Protein AF-A0AAQ3WRI7-F1 (afdb_monomer)

Foldseek 3Di:
DDPVVVVVLVVVLVVLVVCLVPQADDVPDALVNSLVVLCVSQVVNVVSVNHDQQLRSQVSSLVRDDPLQVVLSVCCVPPHDSSPDGSVNVSVSSNVSVVVVPPDD

Radius of gyration: 16.07 Å; Cα contacts (8 Å, |Δi|>4): 73; chains: 1; bounding box: 44×30×45 Å

Solvent-accessible surface area (backbone atoms only — not comparable to full-atom values): 6232 Å² total; per-residue (Å²): 136,59,75,65,60,58,50,54,52,53,52,51,51,56,50,50,51,52,52,58,71,67,53,62,72,59,90,92,60,51,61,64,63,50,48,54,55,50,51,51,52,51,50,54,36,33,76,74,72,46,75,76,54,55,37,60,51,37,52,50,52,58,72,34,54,57,77,91,51,41,73,63,46,53,50,43,74,74,74,48,67,56,76,81,41,47,67,66,58,52,41,53,55,54,42,61,49,51,62,66,71,49,72,85,126

InterPro domains:
  IPR061502 Copia/RE1/RE2-like, N-terminal domain [PF14223] (9-101)

Sequence (105 aa):
MRLGDDRVKKARVQQLRREYEALKFRDGEKVEDFALRLQALVSELGALGKKMDDEEVVGKYLRAAPKRLEPVVVSMETLLDLSELTIEDVTGRLRAYEDRLVPSA

Secondary structure (DSSP, 8-state):
--HHHHHHHHHHHHHHHHHHHT--PPTT--HHHHHHHHHHHHHHHHHTT----HHHHHHHHHHHS-GGGHHHHHHHHHHS-GGG--HHHHHHHHHHHHHHHS---

Mean predicted aligned error: 4.35 Å

Nearest PDB structures (foldseek):
  7nlg-assembly2_C-2  TM=8.253E-01  e=4.747E-02  Saccharomyces cerevisiae
  7nli-assembly1_B  TM=8.162E-01  e=4.747E-02  Saccharomyces cerevisiae
  8fjg-assembly1_A  TM=2.876E-01  e=1.891E+00  synthetic construct

Organism: NCBI:txid547442

Structure (mmCIF, N/CA/C/O backbone):
data_AF-A0AAQ3WRI7-F1
#
_entry.id   AF-A0AAQ3WRI7-F1
#
loop_
_atom_site.group_PDB
_atom_site.id
_atom_site.type_symbol
_atom_site.label_atom_id
_atom_site.label_alt_id
_atom_site.label_comp_id
_atom_site.label_asym_id
_atom_site.label_entity_id
_atom_site.label_seq_id
_atom_si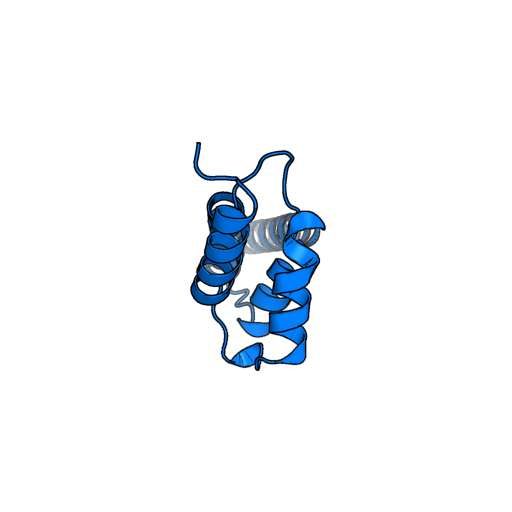te.pdbx_PDB_ins_code
_atom_site.Cartn_x
_atom_site.Cartn_y
_atom_site.Cartn_z
_atom_site.occupancy
_atom_site.B_iso_or_equiv
_atom_site.auth_seq_id
_atom_site.auth_comp_id
_atom_site.auth_asym_id
_atom_site.auth_atom_id
_atom_site.pdbx_PDB_model_num
ATOM 1 N N . MET A 1 1 ? -17.524 6.678 28.419 1.00 57.56 1 MET A N 1
ATOM 2 C CA . MET A 1 1 ? -17.271 7.090 27.020 1.00 57.56 1 MET A CA 1
ATOM 3 C C . MET A 1 1 ? -18.280 8.165 26.652 1.00 57.56 1 MET A C 1
ATOM 5 O O . MET A 1 1 ? -19.462 7.976 26.918 1.00 57.56 1 MET A O 1
ATOM 9 N N . ARG A 1 2 ? -17.825 9.327 26.168 1.00 66.19 2 ARG A N 1
ATOM 10 C CA . ARG A 1 2 ? -18.704 10.435 25.770 1.00 66.19 2 ARG A CA 1
ATOM 11 C C . ARG A 1 2 ? -19.180 10.160 24.344 1.00 66.19 2 ARG A C 1
ATOM 13 O O . ARG A 1 2 ? -18.359 10.001 23.453 1.00 66.19 2 ARG A O 1
ATOM 20 N N . LEU A 1 3 ? -20.492 10.144 24.117 1.00 69.50 3 LEU A N 1
ATOM 21 C CA . LEU A 1 3 ? -21.116 9.894 22.805 1.00 69.50 3 LEU A CA 1
ATOM 22 C C . LEU A 1 3 ? -20.567 10.779 21.660 1.00 69.50 3 LEU A C 1
ATOM 24 O O . LEU A 1 3 ? -20.680 10.408 20.493 1.00 69.50 3 LEU A O 1
ATOM 28 N N . GLY A 1 4 ? -19.983 11.941 21.979 1.00 74.81 4 GLY A N 1
ATOM 29 C CA . GLY A 1 4 ? -19.288 12.808 21.022 1.00 74.81 4 GLY A CA 1
ATOM 30 C C . GLY A 1 4 ? -17.986 12.205 20.482 1.00 74.81 4 GLY A C 1
ATOM 31 O O . GLY A 1 4 ? -17.785 12.202 19.269 1.00 74.81 4 GLY A O 1
ATOM 32 N N . ASP A 1 5 ? -17.159 11.616 21.348 1.00 79.19 5 ASP A N 1
ATOM 33 C CA . ASP A 1 5 ? -15.859 11.035 20.982 1.00 79.19 5 ASP A CA 1
ATOM 34 C C . ASP A 1 5 ? -16.043 9.833 20.038 1.00 79.19 5 ASP A C 1
ATOM 36 O O . ASP A 1 5 ? -15.338 9.692 19.036 1.00 79.19 5 ASP A O 1
ATOM 40 N N . ASP A 1 6 ? -17.074 9.018 20.282 1.00 84.62 6 ASP A N 1
ATOM 41 C CA . ASP A 1 6 ? -17.407 7.865 19.438 1.00 84.62 6 ASP A CA 1
ATOM 42 C C . ASP A 1 6 ? -17.902 8.278 18.044 1.00 84.62 6 ASP A C 1
ATOM 44 O O . ASP A 1 6 ? -17.621 7.599 17.051 1.00 84.62 6 ASP A O 1
ATOM 48 N N . ARG A 1 7 ? -18.637 9.394 17.938 1.00 87.00 7 ARG A N 1
ATOM 49 C CA . ARG A 1 7 ? -19.089 9.932 16.644 1.00 87.00 7 ARG A CA 1
ATOM 50 C C . ARG A 1 7 ? -17.920 10.485 15.835 1.00 87.00 7 ARG A C 1
ATOM 52 O O . ARG A 1 7 ? -17.833 10.187 14.645 1.00 87.00 7 ARG A O 1
ATOM 59 N N . VAL A 1 8 ? -17.007 11.216 16.477 1.00 90.75 8 VAL A N 1
ATOM 60 C CA . VAL A 1 8 ? -15.789 11.737 15.833 1.00 90.75 8 VAL A CA 1
ATOM 61 C C . VAL A 1 8 ? -14.910 10.586 15.343 1.00 90.75 8 VAL A C 1
ATOM 63 O O . VAL A 1 8 ? -14.516 10.568 14.177 1.00 90.75 8 VAL A O 1
ATOM 66 N N . LYS A 1 9 ? -14.692 9.562 16.180 1.00 91.25 9 LYS A N 1
ATOM 67 C CA . LYS A 1 9 ? -13.939 8.359 15.798 1.00 91.25 9 LYS A CA 1
ATOM 68 C C . LYS A 1 9 ? -14.550 7.658 14.583 1.00 91.25 9 LYS A C 1
ATOM 70 O O . LYS A 1 9 ? -13.836 7.316 13.642 1.00 91.25 9 LYS A O 1
ATOM 75 N N . LYS A 1 10 ? -15.874 7.464 14.569 1.00 92.62 10 LYS A N 1
ATOM 76 C CA . LYS A 1 10 ? -16.579 6.850 13.429 1.00 92.62 10 LYS A CA 1
ATOM 77 C C . LYS A 1 10 ? -16.438 7.677 12.152 1.00 92.62 10 LYS A C 1
ATOM 79 O O . LYS A 1 10 ? -16.177 7.097 11.102 1.00 92.62 10 LYS A O 1
ATOM 84 N N . ALA A 1 11 ? -16.580 8.999 12.236 1.00 95.00 11 ALA A N 1
ATOM 85 C CA . ALA A 1 11 ? -16.403 9.884 11.087 1.00 95.00 11 ALA A CA 1
ATOM 86 C C . ALA A 1 11 ? -14.976 9.793 10.522 1.00 95.00 11 ALA A C 1
ATOM 88 O O . ALA A 1 11 ? -14.813 9.633 9.312 1.00 95.00 11 ALA A O 1
ATOM 89 N N . ARG A 1 12 ? -13.956 9.784 11.393 1.00 95.88 12 ARG A N 1
ATOM 90 C CA . ARG A 1 12 ? -12.553 9.649 10.978 1.00 95.88 12 ARG A CA 1
ATOM 91 C C . ARG A 1 12 ? -12.277 8.314 10.290 1.00 95.88 12 ARG A C 1
ATOM 93 O O . ARG A 1 12 ? -11.683 8.303 9.219 1.00 95.88 12 ARG A O 1
ATOM 100 N N . VAL A 1 13 ? -12.775 7.200 10.836 1.00 96.31 13 VAL A N 1
ATOM 101 C CA . VAL A 1 13 ? -12.651 5.878 10.191 1.00 96.31 13 VAL A CA 1
ATOM 102 C C . VAL A 1 13 ? -13.276 5.874 8.794 1.00 96.31 13 VAL A C 1
ATOM 104 O O . VAL A 1 13 ? -12.701 5.317 7.864 1.00 96.31 13 VAL A O 1
ATOM 107 N N . GLN A 1 14 ? -14.453 6.483 8.626 1.00 96.00 14 GLN A N 1
ATOM 108 C CA . GLN A 1 14 ? -15.119 6.539 7.321 1.00 96.00 14 GLN A CA 1
ATOM 109 C C . GLN A 1 14 ? -14.354 7.405 6.318 1.00 96.00 14 GLN A C 1
ATOM 111 O O . GLN A 1 14 ? -14.278 7.049 5.145 1.00 96.00 14 GLN A O 1
ATOM 116 N N . GLN A 1 15 ? -13.762 8.512 6.768 1.00 97.69 15 GLN A N 1
ATOM 117 C CA . GLN A 1 15 ? -12.881 9.327 5.937 1.00 97.69 15 GLN A CA 1
ATOM 118 C C . GLN A 1 15 ? -11.652 8.528 5.481 1.00 97.69 15 GLN A C 1
ATOM 120 O O . GLN A 1 15 ? -11.409 8.436 4.283 1.00 97.69 15 GLN A O 1
ATOM 125 N N . LEU A 1 16 ? -10.931 7.894 6.409 1.00 97.44 16 LEU A N 1
ATOM 126 C CA . LEU A 1 16 ? -9.725 7.122 6.094 1.00 97.44 16 LEU A CA 1
ATOM 127 C C . LEU A 1 16 ? -10.005 5.952 5.153 1.00 97.44 16 LEU A C 1
ATOM 129 O O . LEU A 1 16 ? -9.215 5.685 4.258 1.00 97.44 16 LEU A O 1
ATOM 133 N N . ARG A 1 17 ? -11.160 5.291 5.295 1.00 95.94 17 ARG A N 1
ATOM 134 C CA . ARG A 1 17 ? -11.599 4.267 4.337 1.00 95.94 17 ARG A CA 1
ATOM 135 C C . ARG A 1 17 ? -11.753 4.832 2.929 1.00 95.94 17 ARG A C 1
ATOM 137 O O . ARG A 1 17 ? -11.317 4.202 1.979 1.00 95.94 17 ARG A O 1
ATOM 144 N N . ARG A 1 18 ? -12.335 6.025 2.780 1.00 97.31 18 ARG A N 1
ATOM 145 C CA . ARG A 1 18 ? -12.449 6.677 1.464 1.00 97.31 18 ARG A CA 1
ATOM 146 C C . ARG A 1 18 ? -11.082 7.048 0.898 1.00 97.31 18 ARG A C 1
ATOM 148 O O . ARG A 1 18 ? -10.875 6.888 -0.298 1.00 97.31 18 ARG A O 1
ATOM 155 N N . GLU A 1 19 ? -10.167 7.524 1.739 1.00 97.44 19 GLU A N 1
ATOM 156 C CA . GLU A 1 19 ? -8.792 7.841 1.335 1.00 97.44 19 GLU A CA 1
ATOM 157 C C . GLU A 1 19 ? -8.024 6.584 0.906 1.00 97.44 19 GLU A C 1
ATOM 159 O O . GLU A 1 19 ? -7.358 6.607 -0.126 1.00 97.44 19 GLU A O 1
ATOM 164 N N . TYR A 1 20 ? -8.185 5.478 1.635 1.00 96.75 20 TYR A N 1
ATOM 165 C CA . TYR A 1 20 ? -7.644 4.170 1.273 1.00 96.75 20 TYR A CA 1
ATOM 166 C C . TYR A 1 20 ? -8.223 3.671 -0.055 1.00 96.75 20 TYR A C 1
ATOM 168 O O . TYR A 1 20 ? -7.474 3.298 -0.955 1.00 96.75 20 TYR A O 1
ATOM 176 N N . GLU A 1 21 ? -9.543 3.733 -0.245 1.00 94.94 21 GLU A N 1
ATOM 177 C CA . GLU A 1 21 ? -10.161 3.299 -1.501 1.00 94.94 21 GLU A CA 1
ATOM 178 C C . GLU A 1 21 ? -9.744 4.158 -2.696 1.00 94.94 21 GLU A C 1
ATOM 180 O O . GLU A 1 21 ? -9.458 3.627 -3.770 1.00 94.94 21 GLU A O 1
ATOM 185 N N . ALA A 1 22 ? -9.627 5.470 -2.505 1.00 96.19 22 ALA A N 1
ATOM 186 C CA . ALA A 1 22 ? -9.168 6.398 -3.533 1.00 96.19 22 ALA A CA 1
ATOM 187 C C . ALA A 1 22 ? -7.641 6.396 -3.728 1.00 96.19 22 ALA A C 1
ATOM 189 O O . ALA A 1 22 ? -7.140 7.110 -4.605 1.00 96.19 22 ALA A O 1
ATOM 190 N N . LEU A 1 23 ? -6.894 5.634 -2.920 1.00 97.06 23 LEU A N 1
ATOM 191 C CA . LEU A 1 23 ? -5.442 5.599 -2.977 1.00 97.06 23 LEU A CA 1
ATOM 192 C C . LEU A 1 23 ? -4.983 5.083 -4.340 1.00 97.06 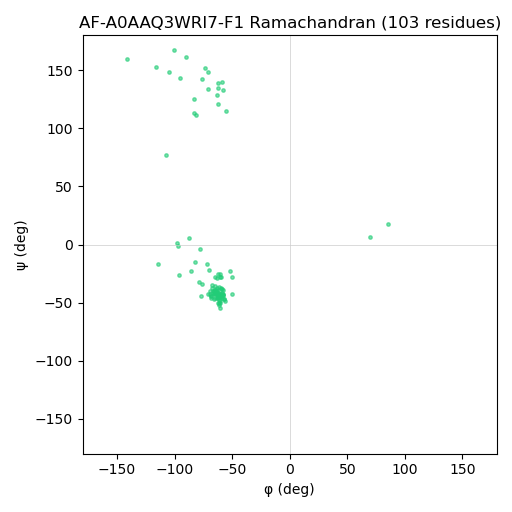23 LEU A C 1
ATOM 194 O O . LEU A 1 23 ? -5.297 3.967 -4.749 1.00 97.06 23 LEU A O 1
ATOM 198 N N . LYS A 1 24 ? -4.208 5.919 -5.023 1.00 95.94 24 LYS A N 1
ATOM 199 C CA . LYS A 1 24 ? -3.606 5.637 -6.322 1.00 95.94 24 LYS A CA 1
ATOM 200 C C . LYS A 1 24 ? -2.204 6.220 -6.386 1.00 95.94 24 LYS A C 1
ATOM 202 O O . LYS A 1 24 ? -1.868 7.123 -5.604 1.00 95.94 24 LYS A O 1
ATOM 207 N N . PHE A 1 25 ? -1.406 5.690 -7.301 1.00 97.06 25 PHE A N 1
ATOM 208 C CA . PHE A 1 25 ? -0.134 6.299 -7.649 1.00 97.06 25 PHE A CA 1
ATOM 209 C C . PHE A 1 25 ? -0.366 7.692 -8.235 1.00 97.06 25 PHE A C 1
ATOM 211 O O . PHE A 1 25 ? -1.314 7.916 -8.996 1.00 97.06 25 PHE A O 1
ATOM 218 N N . ARG A 1 26 ? 0.484 8.635 -7.841 1.00 95.50 26 ARG A N 1
ATOM 219 C CA . ARG A 1 26 ? 0.550 9.977 -8.426 1.00 95.50 26 ARG A CA 1
ATOM 220 C C . ARG A 1 26 ? 1.537 9.970 -9.595 1.00 95.50 26 ARG A C 1
ATOM 222 O O . ARG A 1 26 ? 2.388 9.086 -9.701 1.00 95.50 26 ARG A O 1
ATOM 229 N N . ASP A 1 27 ? 1.437 10.966 -10.467 1.00 91.69 27 ASP A N 1
ATOM 230 C CA . ASP A 1 27 ? 2.363 11.096 -11.592 1.00 91.69 27 ASP A CA 1
ATOM 231 C C . ASP A 1 27 ? 3.795 11.316 -11.088 1.00 91.69 27 ASP A C 1
ATOM 233 O O . ASP A 1 27 ? 4.039 12.173 -10.239 1.00 91.69 27 ASP A O 1
ATOM 237 N N . GLY A 1 28 ? 4.735 10.513 -11.594 1.00 89.88 28 GLY A N 1
ATOM 238 C CA . GLY A 1 28 ? 6.147 10.563 -11.196 1.00 89.88 28 GLY A CA 1
ATOM 239 C C . GLY A 1 28 ? 6.439 10.078 -9.773 1.00 89.88 28 GLY A C 1
ATOM 240 O O . GLY A 1 28 ? 7.569 10.204 -9.312 1.00 89.88 28 GLY A O 1
ATOM 241 N N . GLU A 1 29 ? 5.449 9.533 -9.068 1.00 94.81 29 GLU A N 1
ATOM 242 C CA . GLU A 1 29 ? 5.644 9.012 -7.721 1.00 94.81 29 GLU A CA 1
ATOM 243 C C . GLU A 1 29 ? 6.473 7.726 -7.721 1.00 94.81 29 GLU A C 1
ATOM 245 O O . GLU A 1 29 ? 6.204 6.800 -8.501 1.00 94.81 29 GLU A O 1
ATOM 250 N N . LYS A 1 30 ? 7.450 7.681 -6.810 1.00 94.44 30 LYS A N 1
ATOM 251 C CA . LYS A 1 30 ? 8.284 6.508 -6.556 1.00 94.44 30 LYS A CA 1
ATOM 252 C C . LYS A 1 30 ? 7.511 5.439 -5.800 1.00 94.44 30 LYS A C 1
ATOM 254 O O . LYS A 1 30 ? 6.599 5.734 -5.023 1.00 94.44 30 LYS A O 1
ATOM 259 N N . VAL A 1 31 ? 7.902 4.186 -5.996 1.00 96.81 31 VAL A N 1
ATOM 260 C CA . VAL A 1 31 ? 7.248 3.046 -5.342 1.00 96.81 31 VAL A CA 1
ATOM 261 C C . VAL A 1 31 ? 7.308 3.135 -3.816 1.00 96.81 31 VAL A C 1
ATOM 263 O O . VAL A 1 31 ? 6.311 2.833 -3.161 1.00 96.81 31 VAL A O 1
ATOM 266 N N . GLU A 1 32 ? 8.411 3.627 -3.250 1.00 96.44 32 GLU A N 1
ATOM 267 C CA . GLU A 1 32 ? 8.583 3.800 -1.806 1.00 96.44 32 GLU A CA 1
ATOM 268 C C . GLU A 1 32 ? 7.685 4.904 -1.247 1.00 96.44 32 GLU A C 1
ATOM 270 O O . GLU A 1 32 ? 7.084 4.734 -0.187 1.00 96.44 32 GLU A O 1
ATOM 275 N N . ASP A 1 33 ? 7.535 6.013 -1.976 1.00 97.50 33 ASP A N 1
ATOM 276 C CA . ASP A 1 33 ? 6.659 7.114 -1.564 1.00 97.50 33 ASP A CA 1
ATOM 277 C C . ASP A 1 33 ? 5.198 6.650 -1.502 1.00 97.50 33 ASP A C 1
ATOM 279 O O . ASP A 1 33 ? 4.465 6.979 -0.564 1.00 97.50 33 ASP A O 1
ATOM 283 N N . PHE A 1 34 ? 4.771 5.830 -2.469 1.00 98.12 34 PHE A N 1
ATOM 284 C CA . PHE A 1 34 ? 3.451 5.208 -2.428 1.00 98.12 34 PHE A CA 1
ATOM 285 C C . PHE A 1 34 ? 3.305 4.257 -1.228 1.00 98.12 34 PHE A C 1
ATOM 287 O O . PHE A 1 34 ? 2.302 4.338 -0.511 1.00 98.12 34 PHE A O 1
ATOM 294 N N . ALA A 1 35 ? 4.298 3.392 -0.982 1.00 98.06 35 ALA A N 1
ATOM 295 C CA . ALA A 1 35 ? 4.287 2.442 0.133 1.00 98.06 35 ALA A CA 1
ATOM 296 C C . ALA A 1 35 ? 4.140 3.147 1.489 1.00 98.06 35 ALA A C 1
ATOM 298 O O . ALA A 1 35 ? 3.307 2.747 2.303 1.00 98.06 35 ALA A O 1
ATOM 299 N N . LEU A 1 36 ? 4.865 4.252 1.698 1.00 98.19 36 LEU A N 1
ATOM 300 C CA . LEU A 1 36 ? 4.777 5.060 2.917 1.00 98.19 36 LEU A CA 1
ATOM 301 C C . L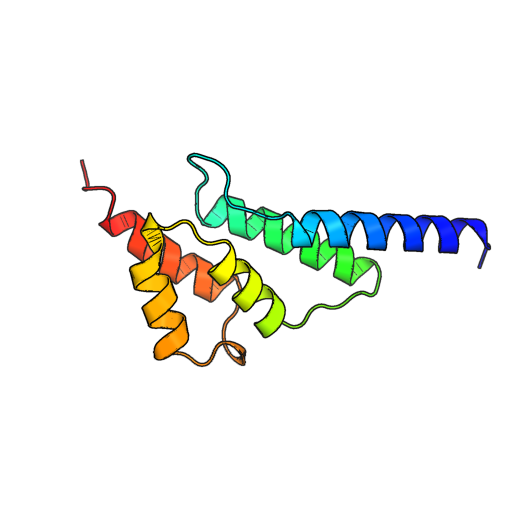EU A 1 36 ? 3.368 5.627 3.134 1.00 98.19 36 LEU A C 1
ATOM 303 O O . LEU A 1 36 ? 2.846 5.596 4.250 1.00 98.19 36 LEU A O 1
ATOM 307 N N . ARG A 1 37 ? 2.712 6.118 2.073 1.00 98.06 37 ARG A N 1
ATOM 308 C CA . ARG A 1 37 ? 1.332 6.625 2.170 1.00 98.06 37 ARG A CA 1
ATOM 309 C C . ARG A 1 37 ? 0.331 5.516 2.479 1.00 98.06 37 ARG A C 1
ATOM 311 O O . ARG A 1 37 ? -0.585 5.736 3.271 1.00 98.06 37 ARG A O 1
ATOM 318 N N . LEU A 1 38 ? 0.499 4.344 1.868 1.00 98.25 38 LEU A N 1
ATOM 319 C CA . LEU A 1 38 ? -0.330 3.173 2.147 1.00 98.25 38 LEU A CA 1
ATOM 320 C C . LEU A 1 38 ? -0.168 2.723 3.608 1.00 98.25 38 LEU A C 1
ATOM 322 O O . LEU A 1 38 ? -1.165 2.593 4.318 1.00 98.25 38 LEU A O 1
ATOM 326 N N . GLN A 1 39 ? 1.073 2.568 4.077 1.00 97.31 39 GLN A N 1
ATOM 327 C CA . GLN A 1 39 ? 1.387 2.194 5.460 1.00 97.31 39 GLN A CA 1
ATOM 328 C C . GLN A 1 39 ? 0.825 3.193 6.472 1.00 97.31 39 GLN A C 1
ATOM 330 O O . GLN A 1 39 ? 0.268 2.777 7.489 1.00 97.31 39 GLN A O 1
ATOM 335 N N . ALA A 1 40 ? 0.919 4.496 6.195 1.00 97.62 40 ALA A N 1
ATOM 336 C CA . ALA A 1 40 ? 0.356 5.530 7.059 1.00 97.62 40 ALA A CA 1
ATOM 337 C C . ALA A 1 40 ? -1.168 5.387 7.214 1.00 97.62 40 ALA A C 1
ATOM 339 O O . ALA A 1 40 ? -1.675 5.418 8.336 1.00 97.62 40 ALA A O 1
ATOM 340 N N . LEU A 1 41 ? -1.896 5.158 6.113 1.00 97.50 41 LEU A N 1
ATOM 341 C CA . LEU A 1 41 ? -3.350 4.955 6.143 1.00 97.50 41 LEU A CA 1
ATOM 342 C C . LEU A 1 41 ? -3.748 3.686 6.902 1.00 97.50 41 LEU A C 1
ATOM 344 O O . LEU A 1 41 ? -4.649 3.729 7.742 1.00 97.50 41 LEU A O 1
ATOM 348 N N . VAL A 1 42 ? -3.068 2.568 6.634 1.00 96.69 42 VAL A N 1
ATOM 349 C CA . VAL A 1 42 ? -3.318 1.283 7.308 1.00 96.69 42 VAL A CA 1
ATOM 350 C C . VAL A 1 42 ? -3.024 1.394 8.804 1.00 96.69 42 VAL A C 1
ATOM 352 O O . VAL A 1 42 ? -3.818 0.939 9.629 1.00 96.69 42 VAL A O 1
ATOM 355 N N . SER A 1 43 ? -1.936 2.074 9.169 1.00 96.56 43 SER A N 1
ATOM 356 C CA . SER A 1 43 ? -1.555 2.305 10.564 1.00 96.56 43 SER A CA 1
ATOM 357 C C . SER A 1 43 ? -2.571 3.182 11.294 1.00 96.56 43 SER A C 1
ATOM 359 O O . SER A 1 43 ? -2.955 2.872 12.423 1.00 96.56 43 SER A O 1
ATOM 361 N N . GLU A 1 44 ? -3.063 4.250 10.657 1.00 96.69 44 GLU A N 1
ATOM 362 C CA . GLU A 1 44 ? -4.076 5.122 11.256 1.00 96.69 44 GLU A CA 1
ATOM 363 C C . GLU A 1 44 ? -5.423 4.398 11.432 1.00 96.69 44 GLU A C 1
ATOM 365 O O . GLU A 1 44 ? -6.055 4.490 12.489 1.00 96.69 44 GLU A O 1
ATOM 370 N N . LEU A 1 45 ? -5.844 3.606 10.441 1.00 96.31 45 LEU A N 1
ATOM 371 C CA . LEU A 1 45 ? -7.014 2.732 10.561 1.00 96.31 45 LEU A CA 1
ATOM 372 C C . LEU A 1 45 ? -6.842 1.717 11.703 1.00 96.31 45 LEU A C 1
ATOM 374 O O . LEU A 1 45 ? -7.749 1.562 12.532 1.00 96.31 45 LEU A O 1
ATOM 378 N N . GLY A 1 46 ? -5.667 1.091 11.803 1.00 95.88 46 GLY A N 1
ATOM 379 C CA . GLY A 1 46 ? -5.303 0.158 12.867 1.00 95.88 46 GLY A CA 1
ATOM 380 C C . GLY A 1 46 ? -5.374 0.789 14.259 1.00 95.88 46 GLY A C 1
ATOM 381 O O . GLY A 1 46 ? -6.010 0.225 15.154 1.00 95.88 46 GLY A O 1
ATOM 382 N N . ALA A 1 47 ? -4.832 1.999 14.427 1.00 94.94 47 ALA A N 1
ATOM 383 C CA . ALA A 1 47 ? -4.898 2.768 15.674 1.00 94.94 47 ALA A CA 1
ATOM 384 C C . ALA A 1 47 ? -6.345 3.087 16.100 1.00 94.94 47 ALA A C 1
ATOM 386 O O . ALA A 1 47 ? -6.661 3.179 17.289 1.00 94.94 47 ALA A O 1
ATOM 387 N N . LEU A 1 48 ? -7.265 3.192 15.137 1.00 94.31 48 LEU A N 1
ATOM 388 C CA . LEU A 1 48 ? -8.695 3.379 15.387 1.00 94.31 48 LEU A CA 1
ATOM 389 C C . LEU A 1 48 ? -9.463 2.057 15.571 1.00 94.31 48 LEU A C 1
ATOM 391 O O . LEU A 1 48 ? -10.683 2.078 15.770 1.00 94.31 48 LEU A O 1
ATOM 395 N N . GLY A 1 49 ? -8.771 0.917 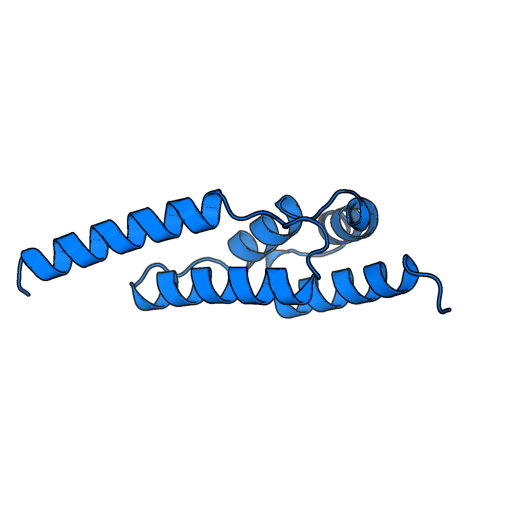15.602 1.00 92.62 49 GLY A N 1
ATOM 396 C CA . GLY A 1 49 ? -9.343 -0.415 15.814 1.00 92.62 49 GLY A CA 1
ATOM 397 C C . GLY A 1 49 ? -9.860 -1.080 14.537 1.00 92.62 49 GLY A C 1
ATOM 398 O O . GLY A 1 49 ? -10.664 -2.008 14.613 1.00 92.62 49 GLY A O 1
ATOM 399 N N . LYS A 1 50 ? -9.446 -0.597 13.362 1.00 92.94 50 LYS A N 1
ATOM 400 C CA . LYS A 1 50 ? -9.700 -1.223 12.060 1.00 92.94 50 LYS A CA 1
ATOM 401 C C . LYS A 1 50 ? -8.407 -1.840 11.542 1.00 92.94 50 LYS A C 1
ATOM 403 O O . LYS A 1 50 ? -7.752 -1.266 10.684 1.00 92.94 50 LYS A O 1
ATOM 408 N N . LYS A 1 51 ? -8.049 -2.998 12.101 1.00 91.94 51 LYS A N 1
ATOM 409 C CA . LYS A 1 51 ? -6.971 -3.822 11.546 1.00 91.94 51 LYS A CA 1
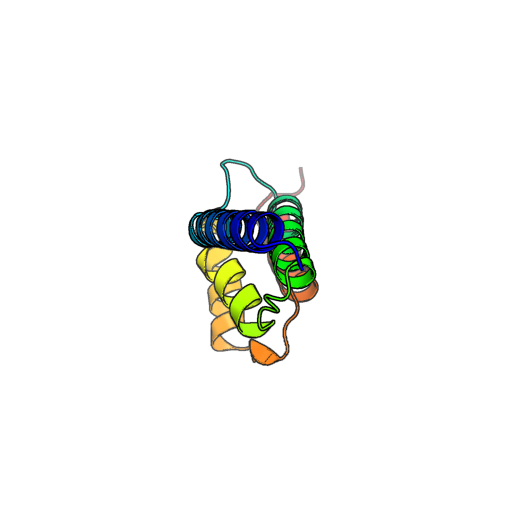ATOM 410 C C . LYS A 1 51 ? -7.363 -4.266 10.139 1.00 91.94 51 LYS A C 1
ATOM 412 O O . LYS A 1 51 ? -8.514 -4.652 9.933 1.00 91.94 51 LYS A O 1
ATOM 417 N N . MET A 1 52 ? -6.418 -4.148 9.221 1.00 92.50 52 MET A N 1
ATOM 418 C CA . MET A 1 52 ? -6.537 -4.632 7.853 1.00 92.50 52 MET A CA 1
ATOM 419 C C . MET A 1 52 ? -5.696 -5.891 7.727 1.00 92.50 52 MET A C 1
ATOM 421 O O . MET A 1 52 ? -4.712 -6.032 8.454 1.00 92.50 52 MET A O 1
ATOM 425 N N . ASP A 1 53 ? -6.133 -6.793 6.864 1.00 94.19 53 ASP A N 1
ATOM 426 C CA . ASP A 1 53 ? -5.383 -7.998 6.553 1.00 94.19 53 ASP A CA 1
ATOM 427 C C . ASP A 1 53 ? -4.207 -7.663 5.623 1.00 94.19 53 ASP A C 1
ATOM 429 O O . ASP A 1 53 ? -4.333 -6.791 4.757 1.00 94.19 53 ASP A O 1
ATOM 433 N N . ASP A 1 54 ? -3.060 -8.314 5.813 1.00 92.88 54 ASP A N 1
ATOM 434 C CA . ASP A 1 54 ? -1.867 -8.026 5.012 1.00 92.88 54 ASP A CA 1
ATOM 435 C C . ASP A 1 54 ? -2.085 -8.396 3.536 1.00 92.88 54 ASP A C 1
ATOM 437 O O . ASP A 1 54 ? -1.693 -7.622 2.660 1.00 92.88 54 ASP A O 1
ATOM 441 N N . GLU A 1 55 ? -2.820 -9.477 3.245 1.00 96.31 55 GLU A N 1
ATOM 442 C CA . GLU A 1 55 ? -3.205 -9.866 1.884 1.00 96.31 55 GLU A CA 1
ATOM 443 C C . GLU A 1 55 ? -4.113 -8.802 1.246 1.00 96.31 55 GLU A C 1
ATOM 445 O O . GLU A 1 55 ? -3.931 -8.419 0.086 1.00 96.31 55 GLU A O 1
ATOM 450 N N . GLU A 1 56 ? -5.067 -8.251 2.012 1.00 95.94 56 GLU A N 1
ATOM 451 C CA . GLU A 1 56 ? -5.947 -7.167 1.549 1.00 95.94 56 GLU A CA 1
ATOM 452 C C . GLU A 1 56 ? -5.128 -5.927 1.160 1.00 95.94 56 GLU A C 1
ATOM 454 O O . GLU A 1 56 ? -5.355 -5.315 0.106 1.00 95.94 56 GLU A O 1
ATOM 459 N N . VAL A 1 57 ? -4.149 -5.572 1.994 1.00 97.31 57 VAL A N 1
ATOM 460 C CA . VAL A 1 57 ? -3.290 -4.405 1.794 1.00 97.31 57 VAL A CA 1
ATOM 461 C C . VAL A 1 57 ? -2.316 -4.607 0.635 1.00 97.31 57 VAL A C 1
ATOM 463 O O . VAL A 1 57 ? -2.176 -3.705 -0.197 1.00 97.31 57 VAL A O 1
ATOM 466 N N . VAL A 1 58 ? -1.698 -5.782 0.523 1.00 97.94 58 VAL A N 1
ATOM 467 C CA . VAL A 1 58 ? -0.854 -6.161 -0.617 1.00 97.94 58 VAL A CA 1
ATOM 468 C C . VAL A 1 58 ? -1.665 -6.144 -1.905 1.00 97.94 58 VAL A C 1
ATOM 470 O O . VAL A 1 58 ? -1.271 -5.487 -2.870 1.00 97.94 58 VAL A O 1
ATOM 473 N N . GLY A 1 59 ? -2.847 -6.759 -1.915 1.00 97.31 59 GLY A N 1
ATOM 474 C CA . GLY A 1 59 ? -3.733 -6.751 -3.073 1.00 97.31 59 GLY A CA 1
ATOM 475 C C . GLY A 1 59 ? -4.140 -5.333 -3.483 1.00 97.31 59 GLY A C 1
ATOM 476 O O . GLY A 1 59 ? -4.195 -5.019 -4.674 1.00 97.31 59 GLY A O 1
ATOM 477 N N . LYS A 1 60 ? -4.387 -4.432 -2.522 1.00 97.38 60 LYS A N 1
ATOM 478 C CA . LYS A 1 60 ? -4.636 -3.013 -2.821 1.00 97.38 60 LYS A CA 1
ATOM 479 C C . LYS A 1 60 ? -3.423 -2.347 -3.464 1.00 97.38 60 LYS A C 1
ATOM 481 O O . LYS A 1 60 ? -3.604 -1.582 -4.412 1.00 97.38 60 LYS A O 1
ATOM 486 N N . TYR A 1 61 ? -2.222 -2.619 -2.960 1.00 98.06 61 TYR A N 1
ATOM 487 C CA . TYR A 1 61 ? -0.982 -2.070 -3.500 1.00 98.06 61 TYR A CA 1
ATOM 488 C C . TYR A 1 61 ? -0.781 -2.507 -4.957 1.00 98.06 61 TYR A C 1
ATOM 490 O O . TYR A 1 61 ? -0.620 -1.657 -5.834 1.00 98.06 61 TYR A O 1
ATOM 498 N N . LEU A 1 62 ? -0.895 -3.806 -5.235 1.00 97.81 62 LEU A N 1
ATOM 499 C CA . LEU A 1 62 ? -0.751 -4.360 -6.581 1.00 97.81 62 LEU A CA 1
ATOM 500 C C . LEU A 1 62 ? -1.792 -3.787 -7.553 1.00 97.81 62 LEU A C 1
ATOM 502 O O . LEU A 1 62 ? -1.423 -3.298 -8.616 1.00 97.81 62 LEU A O 1
ATOM 506 N N . ARG A 1 63 ? -3.069 -3.702 -7.153 1.00 96.69 63 ARG A N 1
ATOM 507 C CA . ARG A 1 63 ? -4.129 -3.085 -7.979 1.00 96.69 63 ARG A CA 1
ATOM 508 C C . ARG A 1 63 ? -3.920 -1.596 -8.254 1.00 96.69 63 ARG A C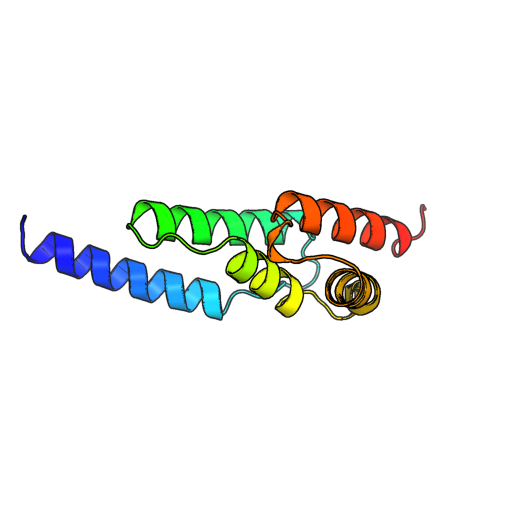 1
ATOM 510 O O . ARG A 1 63 ? -4.428 -1.080 -9.247 1.00 96.69 63 ARG A O 1
ATOM 517 N N . ALA A 1 64 ? -3.252 -0.882 -7.351 1.00 97.06 64 ALA A N 1
ATOM 518 C CA . ALA A 1 64 ? -2.954 0.535 -7.529 1.00 97.06 64 ALA A CA 1
ATOM 519 C C . ALA A 1 64 ? -1.717 0.770 -8.406 1.00 97.06 64 ALA A C 1
ATOM 521 O O . ALA A 1 64 ? -1.511 1.906 -8.847 1.00 97.06 64 ALA A O 1
ATOM 522 N N . ALA A 1 65 ? -0.899 -0.264 -8.635 1.00 96.50 65 ALA A N 1
ATOM 523 C CA . ALA A 1 65 ? 0.363 -0.145 -9.338 1.00 96.50 65 ALA A CA 1
ATOM 524 C C . ALA A 1 65 ? 0.173 0.421 -10.760 1.00 96.50 65 ALA A C 1
ATOM 526 O O . ALA A 1 65 ? -0.780 0.094 -11.470 1.00 96.50 65 ALA A O 1
ATOM 527 N N . PRO A 1 66 ? 1.074 1.308 -11.204 1.00 95.62 6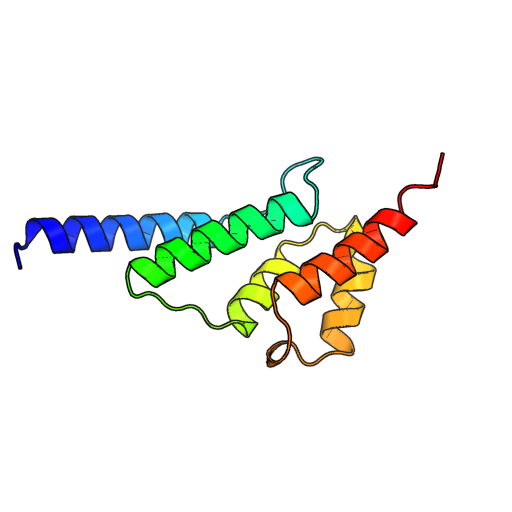6 PRO A N 1
ATOM 528 C CA . PRO A 1 66 ? 1.009 1.901 -12.528 1.00 95.62 66 PRO A CA 1
ATOM 529 C C . PRO A 1 66 ? 1.359 0.868 -13.604 1.00 95.62 66 PRO A C 1
ATOM 531 O O . PRO A 1 66 ? 2.258 0.054 -13.413 1.00 95.62 66 PRO A O 1
ATOM 534 N N . LYS A 1 67 ? 0.757 0.995 -14.797 1.00 94.06 67 LYS A N 1
ATOM 535 C CA . LYS A 1 67 ? 0.949 0.070 -15.937 1.00 94.06 67 LYS A CA 1
ATOM 536 C C . LYS A 1 67 ? 2.408 -0.234 -16.298 1.00 94.06 67 LYS A C 1
ATOM 538 O O . LYS A 1 67 ? 2.695 -1.295 -16.834 1.00 94.06 67 LYS A O 1
ATOM 543 N N . ARG A 1 68 ? 3.342 0.687 -16.031 1.00 93.56 68 ARG A N 1
ATOM 544 C CA . ARG A 1 68 ? 4.778 0.455 -16.277 1.00 93.56 68 ARG A CA 1
ATOM 545 C C . ARG A 1 68 ? 5.349 -0.696 -15.437 1.00 93.56 68 ARG A C 1
ATOM 547 O O . ARG A 1 68 ? 6.332 -1.290 -15.846 1.00 93.56 68 ARG A O 1
ATOM 554 N N . LEU A 1 69 ? 4.743 -0.995 -14.286 1.00 95.94 69 LEU A N 1
ATOM 555 C CA . LEU A 1 69 ? 5.130 -2.074 -13.374 1.00 95.94 69 LEU A CA 1
ATOM 556 C C . LEU A 1 69 ? 4.274 -3.338 -13.570 1.00 95.94 69 LEU A C 1
ATOM 558 O O . LEU A 1 69 ? 4.498 -4.329 -12.882 1.00 95.94 69 LEU A O 1
ATOM 562 N N . GLU A 1 70 ? 3.328 -3.338 -14.514 1.00 96.38 70 GLU A N 1
ATOM 563 C CA . GLU A 1 70 ? 2.418 -4.466 -14.759 1.00 96.38 70 GLU A CA 1
ATOM 564 C C . GLU A 1 70 ? 3.142 -5.819 -14.899 1.00 96.38 70 GLU A C 1
ATOM 566 O O . GLU A 1 70 ? 2.693 -6.789 -14.293 1.00 96.38 70 GLU A O 1
ATOM 571 N N . PRO A 1 71 ? 4.289 -5.935 -15.606 1.00 96.56 71 PRO A N 1
ATOM 572 C CA . PRO A 1 71 ? 4.935 -7.237 -15.769 1.00 96.56 71 PRO A CA 1
ATOM 573 C C . PRO A 1 71 ? 5.413 -7.857 -14.448 1.00 96.56 71 PRO A C 1
ATOM 575 O O . PRO A 1 71 ? 5.309 -9.072 -14.264 1.00 96.56 71 PRO A O 1
ATOM 578 N N . VAL A 1 72 ? 5.921 -7.041 -13.516 1.00 97.38 72 VAL A N 1
ATOM 579 C CA . VAL A 1 72 ? 6.331 -7.529 -12.190 1.00 97.38 72 VAL A CA 1
ATOM 580 C C . VAL A 1 72 ? 5.117 -7.788 -11.297 1.00 97.38 72 VAL A C 1
ATOM 582 O O . VAL A 1 72 ? 5.134 -8.761 -10.550 1.00 97.38 72 VAL A O 1
ATOM 585 N N . VAL A 1 73 ? 4.044 -6.999 -11.426 1.00 98.06 73 VAL A N 1
ATOM 586 C CA . VAL A 1 73 ? 2.769 -7.235 -10.725 1.00 98.06 73 VAL A CA 1
ATOM 587 C C . VAL A 1 73 ? 2.177 -8.587 -11.110 1.00 98.06 73 VAL A C 1
ATOM 589 O O . VAL A 1 73 ? 2.004 -9.432 -10.237 1.00 98.06 73 VAL A O 1
ATOM 592 N N . VAL A 1 74 ? 1.988 -8.845 -12.407 1.00 98.06 74 VAL A N 1
ATOM 593 C CA . VAL A 1 74 ? 1.458 -10.124 -12.910 1.00 98.06 74 VAL A CA 1
ATOM 594 C C . VAL A 1 74 ? 2.334 -11.296 -12.470 1.00 98.06 74 VAL A C 1
ATOM 596 O O . VAL A 1 74 ? 1.824 -12.349 -12.097 1.00 98.06 74 VAL A O 1
ATOM 599 N N . SER A 1 75 ? 3.659 -11.127 -12.470 1.00 97.88 75 SER A N 1
ATOM 600 C CA . SER A 1 75 ? 4.575 -12.170 -11.992 1.00 97.88 75 SER A CA 1
ATOM 601 C C . SER A 1 75 ? 4.370 -12.480 -10.506 1.00 97.88 75 SER A C 1
ATOM 603 O O . SER A 1 75 ? 4.412 -13.643 -10.121 1.00 97.88 75 SER A O 1
ATOM 605 N N . MET A 1 76 ? 4.123 -11.471 -9.666 1.00 97.81 76 MET A N 1
ATOM 606 C CA . MET A 1 76 ? 3.818 -11.690 -8.249 1.00 97.81 76 MET A CA 1
ATOM 607 C C . MET A 1 76 ? 2.459 -12.373 -8.071 1.00 97.81 76 MET A C 1
ATOM 609 O O . MET A 1 76 ? 2.385 -13.364 -7.358 1.00 97.81 76 MET A O 1
ATOM 613 N N . GLU A 1 77 ? 1.418 -11.908 -8.766 1.00 96.75 77 GLU A N 1
ATOM 614 C CA . GLU A 1 77 ? 0.061 -12.471 -8.666 1.00 96.75 77 GLU A CA 1
ATOM 615 C C . GLU A 1 77 ? -0.041 -13.919 -9.170 1.00 96.75 77 GLU A C 1
ATOM 617 O O . GLU A 1 77 ? -0.907 -14.668 -8.729 1.00 96.75 77 GLU A O 1
ATOM 622 N N . THR A 1 78 ? 0.822 -14.323 -10.107 1.00 97.50 78 THR A N 1
ATOM 623 C CA . THR A 1 78 ? 0.783 -15.668 -10.706 1.00 97.50 78 THR A CA 1
ATOM 624 C C . THR A 1 78 ? 1.733 -16.666 -10.057 1.00 97.50 78 THR A C 1
ATOM 626 O O . THR A 1 78 ? 1.486 -17.869 -10.145 1.00 97.50 78 THR A O 1
ATOM 629 N N . LEU A 1 79 ? 2.827 -16.200 -9.445 1.00 97.62 79 LEU A N 1
ATOM 630 C CA . LEU A 1 79 ? 3.907 -17.070 -8.966 1.00 97.62 79 LEU A CA 1
ATOM 631 C C . LEU A 1 79 ? 4.074 -17.077 -7.445 1.00 97.62 79 LEU A C 1
ATOM 633 O O . LEU A 1 79 ? 4.768 -17.958 -6.939 1.00 97.62 79 LEU A O 1
ATOM 637 N N . LEU A 1 80 ? 3.509 -16.105 -6.726 1.00 96.69 80 LEU A N 1
ATOM 638 C CA . LEU A 1 80 ? 3.679 -15.961 -5.280 1.00 96.69 80 LEU A CA 1
ATOM 639 C C . LEU A 1 80 ? 2.346 -16.128 -4.552 1.00 96.69 80 LEU A C 1
ATOM 641 O O . LEU A 1 80 ? 1.285 -15.826 -5.093 1.00 96.69 80 LEU A O 1
ATOM 645 N N . ASP A 1 81 ? 2.430 -16.569 -3.301 1.00 96.56 81 ASP A N 1
ATOM 646 C CA . ASP A 1 81 ? 1.303 -16.527 -2.379 1.00 96.56 81 ASP A CA 1
ATOM 647 C C . ASP A 1 81 ? 1.215 -15.131 -1.752 1.00 96.56 81 ASP A C 1
ATOM 649 O O . ASP A 1 81 ? 2.126 -14.711 -1.034 1.00 96.56 81 ASP A O 1
ATOM 653 N N . LEU A 1 82 ? 0.151 -14.386 -2.062 1.00 95.69 82 LEU A N 1
ATOM 654 C CA . LEU A 1 82 ? 0.003 -13.002 -1.611 1.00 95.69 82 LEU A CA 1
ATOM 655 C C . LEU A 1 82 ? -0.260 -12.897 -0.105 1.00 95.69 82 LEU A C 1
ATOM 657 O O . LEU A 1 82 ? 0.044 -11.845 0.458 1.00 95.69 82 LEU A O 1
ATOM 661 N N . SER A 1 83 ? -0.762 -13.953 0.551 1.00 95.44 83 SER A N 1
ATOM 662 C CA . SER A 1 83 ? -0.979 -13.941 2.005 1.00 95.44 83 SER A CA 1
ATOM 663 C C . SER A 1 83 ? 0.324 -13.996 2.804 1.00 95.44 83 SER A C 1
ATOM 665 O O . SER A 1 83 ? 0.340 -13.667 3.985 1.00 95.44 83 SER A O 1
ATOM 667 N N . GLU A 1 84 ? 1.424 -14.391 2.160 1.00 95.88 84 GLU A N 1
ATOM 668 C CA . GLU A 1 84 ? 2.762 -14.461 2.759 1.00 95.88 84 GLU A CA 1
ATOM 669 C C . GLU A 1 84 ? 3.610 -13.215 2.450 1.00 95.88 84 GLU A C 1
ATOM 671 O O . GLU A 1 84 ? 4.764 -13.121 2.873 1.00 95.88 84 GLU A O 1
ATOM 676 N N . LEU A 1 85 ? 3.078 -12.256 1.680 1.00 97.25 85 LEU A N 1
ATOM 677 C CA . LEU A 1 85 ? 3.801 -11.044 1.307 1.00 97.25 85 LEU A CA 1
ATOM 678 C C . LEU A 1 85 ? 3.492 -9.883 2.246 1.00 97.25 85 LEU A C 1
ATOM 680 O O . LEU A 1 85 ? 2.358 -9.643 2.647 1.00 97.25 85 LEU A O 1
ATOM 684 N N . THR A 1 86 ? 4.522 -9.083 2.505 1.00 96.50 86 THR A N 1
ATOM 685 C CA . THR A 1 86 ? 4.400 -7.799 3.197 1.00 96.50 86 THR A CA 1
ATOM 686 C C . THR A 1 86 ? 4.420 -6.623 2.213 1.00 96.50 86 THR A C 1
ATOM 688 O O . THR A 1 86 ? 4.814 -6.740 1.049 1.00 96.50 86 THR A O 1
ATOM 691 N N . ILE A 1 87 ? 4.060 -5.425 2.684 1.00 97.25 87 ILE A N 1
ATOM 692 C CA . ILE A 1 87 ? 4.234 -4.191 1.894 1.00 97.25 87 ILE A CA 1
ATOM 693 C C . ILE A 1 87 ? 5.709 -3.989 1.522 1.00 97.25 87 ILE A C 1
ATOM 695 O O . ILE A 1 87 ? 6.013 -3.548 0.414 1.00 97.25 87 ILE A O 1
ATOM 699 N N . GLU A 1 88 ? 6.626 -4.312 2.431 1.00 97.06 88 GLU A N 1
ATOM 700 C CA . GLU A 1 88 ? 8.071 -4.156 2.238 1.00 97.06 88 GLU A CA 1
ATOM 701 C C . GLU A 1 88 ? 8.581 -5.096 1.141 1.00 97.06 88 GLU A C 1
ATOM 703 O O . GLU A 1 88 ? 9.311 -4.668 0.243 1.00 97.06 88 GLU A O 1
ATOM 708 N N . ASP A 1 89 ? 8.107 -6.343 1.149 1.00 97.50 89 ASP A N 1
ATOM 709 C CA . ASP A 1 89 ? 8.361 -7.341 0.113 1.00 97.50 89 ASP A CA 1
ATOM 710 C C . ASP A 1 89 ? 7.937 -6.876 -1.280 1.00 97.50 89 ASP A C 1
ATOM 712 O O . ASP A 1 89 ? 8.703 -6.999 -2.246 1.00 97.50 89 ASP A O 1
ATOM 716 N N . VAL A 1 90 ? 6.716 -6.352 -1.389 1.00 98.12 90 VAL A N 1
ATOM 717 C CA . VAL A 1 90 ? 6.173 -5.833 -2.648 1.00 98.12 90 VAL A CA 1
ATOM 718 C C . VAL A 1 90 ? 6.968 -4.607 -3.091 1.00 98.12 90 VAL A C 1
ATOM 720 O O . VAL A 1 90 ? 7.415 -4.546 -4.235 1.00 98.12 90 VAL A O 1
ATOM 723 N N . THR A 1 91 ? 7.229 -3.669 -2.177 1.00 98.25 91 THR A N 1
ATOM 724 C CA . THR A 1 91 ? 7.998 -2.445 -2.460 1.00 98.25 91 THR A CA 1
ATOM 725 C C . 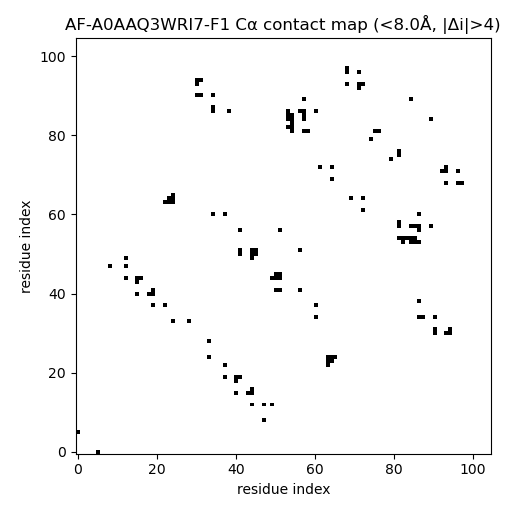THR A 1 91 ? 9.381 -2.780 -3.014 1.00 98.25 91 THR A C 1
ATOM 727 O O . THR A 1 91 ? 9.788 -2.228 -4.036 1.00 98.25 91 THR A O 1
ATOM 730 N N . GLY A 1 92 ? 10.095 -3.721 -2.388 1.00 97.69 92 GLY A N 1
ATOM 731 C CA . GLY A 1 92 ? 11.429 -4.132 -2.824 1.00 97.69 92 GLY A CA 1
ATOM 732 C C . GLY A 1 92 ? 11.442 -4.722 -4.236 1.00 97.69 92 GLY A C 1
ATOM 733 O O . GLY A 1 92 ? 12.318 -4.382 -5.035 1.00 97.69 92 GLY A O 1
ATOM 734 N N . ARG A 1 93 ? 10.453 -5.562 -4.570 1.00 97.62 93 ARG A N 1
ATOM 735 C CA . ARG A 1 93 ? 10.313 -6.174 -5.905 1.00 97.62 93 ARG A CA 1
ATOM 736 C C . ARG A 1 93 ? 9.945 -5.141 -6.970 1.00 97.62 93 ARG A C 1
ATOM 738 O O . ARG A 1 93 ? 10.553 -5.133 -8.040 1.00 97.62 93 ARG A O 1
ATOM 745 N N . LEU A 1 94 ? 8.999 -4.249 -6.667 1.00 97.38 94 LEU A N 1
ATOM 746 C CA . LEU A 1 94 ? 8.602 -3.164 -7.566 1.00 97.38 94 LEU A CA 1
ATOM 747 C C . LEU A 1 94 ? 9.766 -2.203 -7.837 1.00 97.38 94 LEU A C 1
ATOM 749 O O . LEU A 1 94 ? 10.013 -1.867 -8.993 1.00 97.38 94 LEU A O 1
ATOM 753 N N . ARG A 1 95 ? 10.523 -1.825 -6.800 1.00 96.31 95 ARG A N 1
ATOM 754 C CA . ARG A 1 95 ? 11.709 -0.965 -6.926 1.00 96.31 95 ARG A CA 1
ATOM 755 C C . ARG A 1 95 ? 12.784 -1.600 -7.793 1.00 96.31 95 ARG A C 1
ATOM 757 O O . ARG A 1 95 ? 13.251 -0.983 -8.739 1.00 96.31 95 ARG A O 1
ATOM 764 N N . ALA A 1 96 ? 13.135 -2.856 -7.515 1.00 95.94 96 ALA A N 1
ATOM 765 C CA . ALA A 1 96 ? 14.152 -3.570 -8.285 1.00 95.94 96 ALA A CA 1
ATOM 766 C C . ALA A 1 96 ? 13.784 -3.699 -9.773 1.00 95.94 96 ALA A C 1
ATOM 768 O O . ALA A 1 96 ? 14.667 -3.803 -10.624 1.00 95.94 96 ALA A O 1
ATOM 769 N N . TYR A 1 97 ? 12.488 -3.716 -10.093 1.00 95.12 97 TYR A N 1
ATOM 770 C CA . TYR A 1 97 ? 12.007 -3.661 -11.467 1.00 95.12 97 TYR A CA 1
ATOM 771 C C . TYR A 1 97 ? 12.077 -2.241 -12.050 1.00 95.12 97 TYR A C 1
ATOM 773 O O . TYR A 1 97 ? 12.558 -2.073 -13.168 1.00 95.12 97 TYR A O 1
ATOM 781 N N . GLU A 1 98 ? 11.654 -1.223 -11.295 1.00 91.38 98 GLU A N 1
ATOM 782 C CA . GLU A 1 98 ? 11.729 0.189 -11.697 1.00 91.38 98 GLU A CA 1
ATOM 783 C C . GLU A 1 98 ? 13.171 0.624 -12.013 1.00 91.38 98 GLU A C 1
ATOM 785 O O . GLU A 1 98 ? 13.411 1.210 -13.069 1.00 91.38 98 GLU A O 1
ATOM 790 N N . ASP A 1 99 ? 14.142 0.221 -11.188 1.00 91.94 99 ASP A N 1
ATOM 791 C CA . ASP A 1 99 ? 15.577 0.477 -11.390 1.00 91.94 99 ASP A CA 1
ATOM 792 C C . ASP A 1 99 ? 16.122 -0.123 -12.698 1.00 91.94 99 ASP A C 1
ATOM 794 O O . ASP A 1 99 ? 17.113 0.358 -13.239 1.00 91.94 99 ASP A O 1
ATOM 798 N N . ARG A 1 100 ? 15.493 -1.181 -13.227 1.00 90.06 100 ARG A N 1
ATOM 799 C CA . ARG A 1 100 ? 15.875 -1.793 -14.514 1.00 90.06 100 ARG A CA 1
ATOM 800 C C . ARG A 1 100 ? 15.227 -1.109 -15.714 1.00 90.06 100 ARG A C 1
ATOM 802 O O . ARG A 1 100 ? 15.728 -1.252 -16.826 1.00 90.06 100 ARG A O 1
ATOM 809 N N . LEU A 1 101 ? 14.100 -0.424 -15.512 1.00 85.00 101 LEU A N 1
ATOM 810 C CA . LEU A 1 101 ? 13.408 0.327 -16.563 1.00 85.00 101 LEU A CA 1
ATOM 811 C C . LEU A 1 101 ? 14.076 1.672 -16.834 1.00 85.00 101 LEU A C 1
ATOM 813 O O . LEU A 1 101 ? 14.045 2.148 -17.968 1.00 85.00 101 LEU A O 1
ATOM 817 N N . VAL A 1 102 ? 14.654 2.288 -15.803 1.00 71.12 102 VAL A N 1
ATOM 818 C CA . VAL A 1 102 ? 15.470 3.493 -15.944 1.00 71.12 102 VAL A CA 1
ATOM 819 C C . VAL A 1 102 ? 16.870 3.042 -16.369 1.00 71.12 102 VAL A C 1
ATOM 821 O O . VAL A 1 102 ? 17.554 2.399 -15.577 1.00 71.12 102 VAL A O 1
ATOM 824 N N . PRO A 1 103 ? 17.327 3.318 -17.606 1.00 57.56 103 PRO A N 1
ATOM 825 C CA . PRO A 1 103 ? 18.691 2.982 -17.992 1.00 57.56 103 PRO A CA 1
ATOM 826 C C . PRO A 1 103 ? 19.649 3.682 -17.029 1.00 57.56 103 PRO A C 1
ATOM 828 O O . PRO A 1 103 ? 19.483 4.877 -16.773 1.00 57.56 103 PRO A O 1
ATOM 831 N N . SER A 1 104 ? 20.642 2.959 -16.504 1.00 57.09 104 SER A N 1
ATOM 832 C CA . SER A 1 104 ? 21.761 3.608 -15.819 1.00 57.09 104 SER A CA 1
ATOM 833 C C . SER A 1 104 ? 22.366 4.611 -16.798 1.00 57.09 104 SER A C 1
ATOM 835 O O . SER A 1 104 ? 22.836 4.211 -17.865 1.00 57.09 104 SER A O 1
ATOM 837 N N . ALA A 1 105 ? 22.265 5.898 -16.467 1.00 52.22 105 ALA A N 1
ATOM 838 C CA . ALA A 1 105 ? 22.964 6.962 -17.177 1.00 52.22 105 ALA A CA 1
ATOM 839 C C 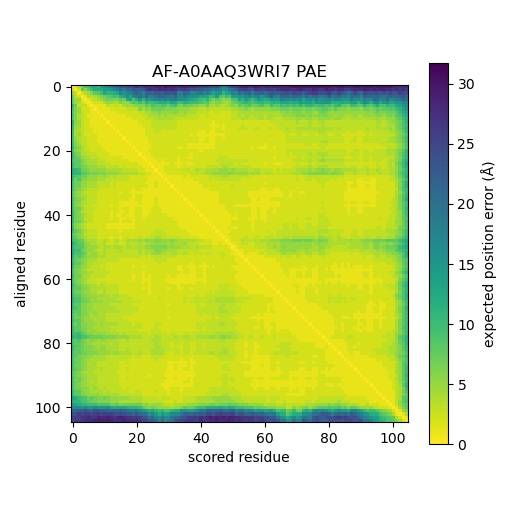. ALA A 1 105 ? 24.482 6.808 -17.018 1.00 52.22 105 ALA A C 1
ATOM 841 O O . ALA A 1 105 ? 24.911 6.249 -15.977 1.00 52.22 105 ALA A O 1
#

pLDDT: mean 93.04, std 9.32, range [52.22, 98.25]